Protein AF-A0A8B7RGN8-F1 (afdb_monomer_lite)

Structure (mmCIF, N/CA/C/O backbone):
data_AF-A0A8B7RGN8-F1
#
_entry.id   AF-A0A8B7RGN8-F1
#
loop_
_atom_site.group_PDB
_atom_site.id
_atom_site.type_symbol
_atom_site.label_atom_id
_atom_site.label_alt_id
_atom_site.label_comp_id
_atom_site.label_asym_id
_atom_site.label_entity_id
_atom_site.label_seq_id
_atom_site.pdbx_PDB_ins_code
_atom_site.Cartn_x
_atom_site.Cartn_y
_atom_site.Cartn_z
_atom_site.occupancy
_atom_site.B_iso_or_equiv
_atom_site.auth_seq_id
_atom_site.auth_comp_id
_atom_site.auth_asym_id
_atom_site.auth_atom_id
_atom_site.pdbx_PDB_model_num
ATOM 1 N N . MET A 1 1 ? -9.892 -51.318 -3.598 1.00 42.53 1 MET A N 1
ATOM 2 C CA . MET A 1 1 ? -8.538 -51.381 -2.998 1.00 42.53 1 MET A CA 1
ATOM 3 C C . MET A 1 1 ? -7.513 -50.744 -3.944 1.00 42.53 1 MET A C 1
ATOM 5 O O . MET A 1 1 ? -6.572 -51.404 -4.350 1.00 42.53 1 MET A O 1
ATOM 9 N N . ALA A 1 2 ? -7.707 -49.481 -4.342 1.00 48.06 2 ALA A N 1
ATOM 10 C CA . ALA A 1 2 ? -6.836 -48.794 -5.312 1.00 48.06 2 ALA A CA 1
ATOM 11 C C . ALA A 1 2 ? -6.598 -47.322 -4.920 1.00 48.06 2 ALA A C 1
ATOM 13 O O . ALA A 1 2 ? -6.540 -46.448 -5.771 1.00 48.06 2 ALA A O 1
ATOM 14 N N . TRP A 1 3 ? -6.520 -47.056 -3.613 1.00 40.03 3 TRP A N 1
ATOM 15 C CA . TRP A 1 3 ? -6.370 -45.708 -3.045 1.00 40.03 3 TRP A CA 1
ATOM 16 C C . TRP A 1 3 ? -5.072 -45.519 -2.244 1.00 40.03 3 TRP A C 1
ATOM 18 O O . TRP A 1 3 ? -4.889 -44.480 -1.638 1.00 40.03 3 TRP A O 1
ATOM 28 N N . LEU A 1 4 ? -4.154 -46.493 -2.257 1.00 46.62 4 LEU A N 1
ATOM 29 C CA . LEU A 1 4 ? -2.938 -46.469 -1.424 1.00 46.62 4 LEU A CA 1
ATOM 30 C C . LEU A 1 4 ? -1.629 -46.292 -2.211 1.00 46.62 4 LEU A C 1
ATOM 32 O O . LEU A 1 4 ? -0.559 -46.356 -1.624 1.00 46.62 4 LEU A O 1
ATOM 36 N N . SER A 1 5 ? -1.681 -46.080 -3.532 1.00 49.22 5 SER A N 1
ATOM 37 C CA . SER A 1 5 ? -0.462 -46.043 -4.362 1.00 49.22 5 SER A CA 1
ATOM 38 C C . SER A 1 5 ? -0.038 -44.644 -4.827 1.00 49.22 5 SER A C 1
ATOM 40 O O . SER A 1 5 ? 0.996 -44.529 -5.476 1.00 49.22 5 SER A O 1
ATOM 42 N N . ALA A 1 6 ? -0.804 -43.592 -4.516 1.00 43.78 6 ALA A N 1
ATOM 43 C CA . ALA A 1 6 ? -0.500 -42.223 -4.957 1.00 43.78 6 ALA A CA 1
ATOM 44 C C . ALA A 1 6 ? 0.210 -41.362 -3.892 1.00 43.78 6 ALA A C 1
ATOM 46 O O . ALA A 1 6 ? 0.794 -40.342 -4.241 1.00 43.78 6 ALA A O 1
ATOM 47 N N . GLU A 1 7 ? 0.222 -41.777 -2.620 1.00 43.97 7 GLU A N 1
ATOM 48 C CA . GLU A 1 7 ? 0.899 -41.033 -1.540 1.00 43.97 7 GLU A CA 1
ATOM 49 C C . GLU A 1 7 ? 2.415 -41.275 -1.481 1.00 43.97 7 GLU A C 1
ATOM 51 O O . GLU A 1 7 ? 3.138 -40.477 -0.898 1.00 43.97 7 GLU A O 1
ATOM 56 N N . SER A 1 8 ? 2.937 -42.317 -2.134 1.00 42.56 8 SER A N 1
ATOM 57 C CA . SER A 1 8 ? 4.368 -42.650 -2.040 1.00 42.56 8 SER A CA 1
ATOM 58 C C . SER A 1 8 ? 5.274 -41.801 -2.941 1.00 42.56 8 SER A C 1
ATOM 60 O O . SER A 1 8 ? 6.473 -41.747 -2.695 1.00 42.56 8 SER A O 1
ATOM 62 N N . ALA A 1 9 ? 4.744 -41.154 -3.985 1.00 43.84 9 ALA A N 1
ATOM 63 C CA . ALA A 1 9 ? 5.566 -40.435 -4.969 1.00 43.84 9 ALA A CA 1
ATOM 64 C C . ALA A 1 9 ? 5.752 -38.938 -4.655 1.00 43.84 9 ALA A C 1
ATOM 66 O O . ALA A 1 9 ? 6.560 -38.272 -5.300 1.00 43.84 9 ALA A O 1
ATOM 67 N N . VAL A 1 10 ? 5.016 -38.394 -3.678 1.00 46.66 10 VAL A N 1
ATOM 68 C CA . VAL A 1 10 ? 5.112 -36.972 -3.300 1.00 46.66 10 VAL A CA 1
ATOM 69 C C . VAL A 1 10 ? 6.166 -36.704 -2.225 1.00 46.66 10 VAL A C 1
ATOM 71 O O . VAL A 1 10 ? 6.651 -35.580 -2.136 1.00 46.66 10 VAL A O 1
ATOM 74 N N . GLU A 1 11 ? 6.583 -37.718 -1.460 1.00 46.75 11 GLU A N 1
ATOM 75 C CA . GLU A 1 11 ? 7.665 -37.559 -0.476 1.00 46.75 11 GLU A CA 1
ATOM 76 C C . GLU A 1 11 ? 9.065 -37.572 -1.107 1.00 46.75 11 GLU A C 1
ATOM 78 O O . GLU A 1 11 ? 9.985 -36.954 -0.576 1.00 46.75 11 GLU A O 1
ATOM 83 N N . GLU A 1 12 ? 9.248 -38.221 -2.260 1.00 43.16 12 GLU A N 1
ATOM 84 C CA . GLU A 1 12 ? 10.576 -38.385 -2.877 1.00 43.16 12 GLU A CA 1
ATOM 85 C C . GLU A 1 12 ? 11.000 -37.192 -3.758 1.00 43.16 12 GLU A C 1
ATOM 87 O O . GLU A 1 12 ? 12.168 -37.061 -4.122 1.00 43.16 12 GLU A O 1
ATOM 92 N N . LEU A 1 13 ? 10.063 -36.285 -4.062 1.00 44.25 13 LEU A N 1
ATOM 93 C CA . LEU A 1 13 ? 10.293 -35.054 -4.831 1.00 44.25 13 LEU A CA 1
ATOM 94 C C . LEU A 1 13 ? 10.542 -33.817 -3.961 1.00 44.25 13 LEU A C 1
ATOM 96 O O . LEU A 1 13 ? 10.804 -32.740 -4.499 1.00 44.25 13 LEU A O 1
ATOM 100 N N . MET A 1 14 ? 10.494 -33.943 -2.632 1.00 40.69 14 MET A N 1
ATOM 101 C CA . MET A 1 14 ? 10.942 -32.864 -1.760 1.00 40.69 14 MET A CA 1
ATOM 102 C C . MET A 1 14 ? 12.474 -32.904 -1.692 1.00 40.69 14 MET A C 1
ATOM 104 O O . MET A 1 14 ? 13.030 -33.859 -1.141 1.00 40.69 14 MET A O 1
ATOM 108 N N . PRO A 1 15 ? 13.199 -31.899 -2.225 1.00 45.47 15 PRO A N 1
ATOM 109 C CA . PRO A 1 15 ? 14.618 -31.789 -1.931 1.00 45.47 15 PRO A CA 1
ATOM 110 C C . PRO A 1 15 ? 14.752 -31.736 -0.413 1.00 45.47 15 PRO A C 1
ATOM 112 O O . PRO A 1 15 ? 14.052 -30.965 0.246 1.00 45.47 15 PRO A O 1
ATOM 115 N N . ARG A 1 16 ? 15.609 -32.598 0.146 1.00 45.66 16 ARG A N 1
ATOM 116 C CA . ARG A 1 16 ? 15.893 -32.602 1.579 1.00 45.66 16 ARG A CA 1
ATOM 117 C C . ARG A 1 16 ? 16.325 -31.199 1.965 1.00 45.66 16 ARG A C 1
ATOM 119 O O . ARG A 1 16 ? 17.425 -30.774 1.619 1.00 45.66 16 ARG A O 1
ATOM 126 N N . LEU A 1 17 ? 15.425 -30.488 2.639 1.00 45.91 17 LEU A N 1
ATOM 127 C CA . LEU A 1 17 ? 15.730 -29.232 3.289 1.00 45.91 17 LEU A CA 1
ATOM 128 C C . LEU A 1 17 ? 16.856 -29.562 4.261 1.00 45.91 17 LEU A C 1
ATOM 130 O O . LEU A 1 17 ? 16.657 -30.267 5.252 1.00 45.91 17 LEU A O 1
ATOM 134 N N . LEU A 1 18 ? 18.066 -29.128 3.908 1.00 41.06 18 LEU A N 1
ATOM 135 C CA . LEU A 1 18 ? 19.155 -29.048 4.864 1.00 41.06 18 LEU A CA 1
ATOM 136 C C . LEU A 1 18 ? 18.626 -28.282 6.082 1.00 41.06 18 LEU A C 1
ATOM 138 O O . LEU A 1 18 ? 17.758 -27.419 5.906 1.00 41.06 18 LEU A O 1
ATOM 142 N N . PRO A 1 19 ? 19.118 -28.572 7.297 1.00 37.53 19 PRO A N 1
ATOM 143 C CA . PRO A 1 19 ? 18.871 -27.700 8.429 1.00 37.53 19 PRO A CA 1
ATOM 144 C C . PRO A 1 19 ? 19.358 -26.314 8.014 1.00 37.53 19 PRO A C 1
ATOM 146 O O . PRO A 1 19 ? 20.555 -26.058 7.927 1.00 37.53 19 PRO A O 1
ATOM 149 N N . VAL A 1 20 ? 18.423 -25.442 7.652 1.00 42.56 20 VAL A N 1
ATOM 150 C CA . VAL A 1 20 ? 18.680 -24.019 7.677 1.00 42.56 20 VAL A CA 1
ATOM 151 C C . VAL A 1 20 ? 18.719 -23.768 9.167 1.00 42.56 20 VAL A C 1
ATOM 153 O O . VAL A 1 20 ? 17.671 -23.799 9.818 1.00 42.56 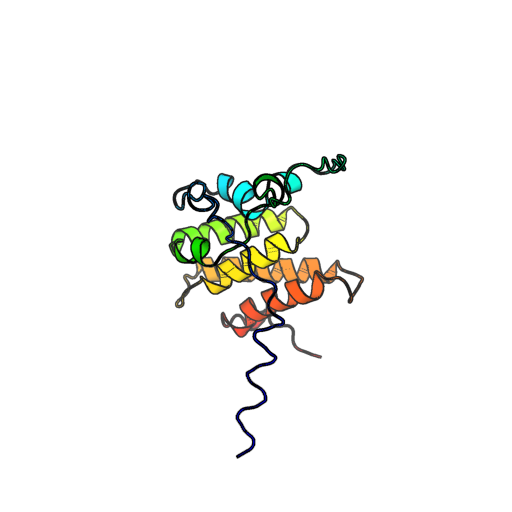20 VAL A O 1
ATOM 156 N N . ASP A 1 21 ? 19.928 -23.654 9.723 1.00 35.91 21 ASP A N 1
ATOM 157 C CA . ASP A 1 21 ? 20.092 -23.054 11.040 1.00 35.91 21 ASP A CA 1
ATOM 158 C C . ASP A 1 21 ? 19.168 -21.835 11.052 1.00 35.91 21 ASP A C 1
ATOM 160 O O . ASP A 1 21 ? 19.179 -21.089 10.063 1.00 35.91 21 ASP A O 1
ATOM 164 N N . PRO A 1 22 ? 18.298 -21.656 12.062 1.00 41.41 22 PRO A N 1
ATOM 165 C CA . PRO A 1 22 ? 17.539 -20.431 12.175 1.00 41.41 22 PRO A CA 1
ATOM 166 C C . PRO A 1 22 ? 18.584 -19.337 12.357 1.00 41.41 22 PRO A C 1
ATOM 168 O O . PRO A 1 22 ? 19.012 -19.063 13.472 1.00 41.41 22 PRO A O 1
ATOM 171 N N . CYS A 1 23 ? 19.071 -18.774 11.249 1.00 42.25 23 CYS A N 1
ATOM 172 C CA . CYS A 1 23 ? 19.901 -17.596 11.278 1.00 42.25 23 CYS A CA 1
ATOM 173 C C . CYS A 1 23 ? 19.135 -16.597 12.133 1.00 42.25 23 CYS A C 1
ATOM 175 O O . CYS A 1 23 ? 17.907 -16.519 12.017 1.00 42.25 23 CYS A O 1
ATOM 177 N N . ASP A 1 24 ? 19.866 -15.878 12.977 1.00 41.56 24 ASP A N 1
ATOM 178 C CA . ASP A 1 24 ? 19.442 -14.847 13.926 1.00 41.56 24 ASP A CA 1
ATOM 179 C C . ASP A 1 24 ? 18.696 -13.659 13.274 1.00 41.56 24 ASP A C 1
ATOM 181 O O . ASP A 1 24 ? 18.943 -12.485 13.540 1.00 41.56 24 ASP A O 1
ATOM 185 N N . LEU A 1 25 ? 17.729 -13.925 12.400 1.00 46.91 25 LEU A N 1
ATOM 186 C CA . LEU A 1 25 ? 16.880 -12.953 11.724 1.00 46.91 25 LEU A CA 1
ATOM 187 C C . LEU A 1 25 ? 16.000 -12.210 12.741 1.00 46.91 25 LEU A C 1
ATOM 189 O O . LEU A 1 25 ? 15.526 -11.111 12.468 1.00 46.91 25 LEU A O 1
ATOM 193 N N . THR A 1 26 ? 15.795 -12.788 13.928 1.00 45.03 26 THR A N 1
ATOM 194 C CA . THR A 1 26 ? 15.030 -12.186 15.021 1.00 45.03 26 THR A CA 1
ATOM 195 C C . THR A 1 26 ? 15.824 -11.215 15.889 1.00 45.03 26 THR A C 1
ATOM 197 O O . THR A 1 26 ? 15.179 -10.429 16.580 1.00 45.03 26 THR A O 1
ATOM 200 N N . GLU A 1 27 ? 17.164 -11.229 15.866 1.00 45.78 27 GLU A N 1
ATOM 201 C CA . GLU A 1 27 ? 17.978 -10.306 16.681 1.00 45.78 27 GLU A CA 1
ATOM 202 C C . GLU A 1 27 ? 18.064 -8.893 16.084 1.00 45.78 27 GLU A C 1
ATOM 204 O O . GLU A 1 27 ? 18.254 -7.924 16.813 1.00 45.78 27 GLU A O 1
ATOM 209 N N . SER A 1 28 ? 17.861 -8.741 14.771 1.00 53.88 28 SER A N 1
ATOM 210 C CA . SER A 1 28 ? 17.863 -7.425 14.104 1.00 53.88 28 SER A CA 1
ATOM 211 C C . SER A 1 28 ? 16.498 -6.724 14.086 1.00 53.88 28 SER A C 1
ATOM 213 O O . SER A 1 28 ? 16.405 -5.550 13.721 1.00 53.88 28 SER A O 1
ATOM 215 N N . PHE A 1 29 ? 15.428 -7.428 14.468 1.00 55.12 29 PHE A N 1
ATOM 216 C CA . PHE A 1 29 ? 14.072 -6.893 14.459 1.00 55.12 29 PHE A CA 1
ATOM 217 C C . PHE A 1 29 ? 13.737 -6.225 15.793 1.00 55.12 29 PHE A C 1
ATOM 219 O O . PHE A 1 29 ? 13.391 -6.890 16.772 1.00 55.12 29 PHE A O 1
ATOM 226 N N . ASP A 1 30 ? 13.778 -4.896 15.803 1.00 62.25 30 ASP A N 1
ATOM 227 C CA . ASP A 1 30 ? 13.268 -4.086 16.904 1.00 62.25 30 ASP A CA 1
ATOM 228 C C . ASP A 1 30 ? 11.926 -3.436 16.496 1.00 62.25 30 ASP A C 1
ATOM 230 O O . ASP A 1 30 ? 11.912 -2.506 15.686 1.00 62.25 30 ASP A O 1
ATOM 234 N N . PRO A 1 31 ? 10.776 -3.891 17.036 1.00 59.22 31 PRO A N 1
ATOM 235 C CA . PRO A 1 31 ? 9.467 -3.310 16.730 1.00 59.22 31 PRO A CA 1
ATOM 236 C C . PRO A 1 31 ? 9.298 -1.881 17.276 1.00 59.22 31 PRO A C 1
ATOM 238 O O . PRO A 1 31 ? 8.374 -1.180 16.858 1.00 59.22 31 PRO A O 1
ATOM 241 N N . SER A 1 32 ? 10.176 -1.449 18.191 1.00 60.00 32 SER A N 1
ATOM 242 C CA . SER A 1 32 ? 10.280 -0.073 18.684 1.00 60.00 32 SER A CA 1
ATOM 243 C C . SER A 1 32 ? 11.244 0.779 17.846 1.00 60.00 32 SER A C 1
ATOM 245 O O . SER A 1 32 ? 11.409 1.969 18.139 1.00 60.00 32 SER A O 1
ATOM 247 N N . ALA A 1 33 ? 11.890 0.210 16.819 1.00 61.50 33 ALA A N 1
ATOM 248 C CA . ALA A 1 33 ? 12.837 0.941 15.993 1.00 61.50 33 ALA A CA 1
ATOM 249 C C . ALA A 1 33 ? 12.163 2.141 15.307 1.00 61.50 33 ALA A C 1
ATOM 251 O O . ALA A 1 33 ? 11.027 2.042 14.823 1.00 61.50 33 ALA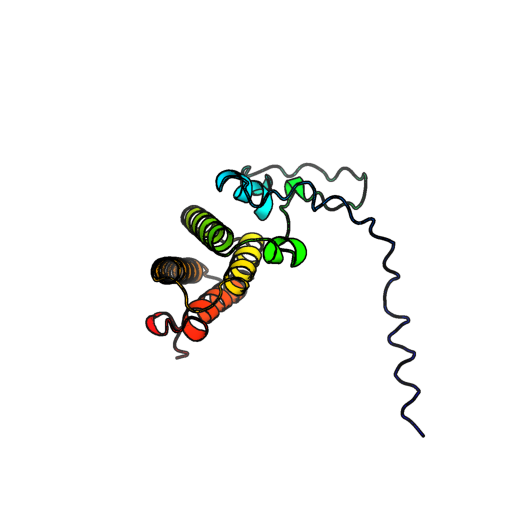 A O 1
ATOM 252 N N . PRO A 1 34 ? 12.867 3.282 15.205 1.00 58.47 34 PRO A N 1
ATOM 253 C CA . PRO A 1 34 ? 12.309 4.475 14.593 1.00 58.47 34 PRO A CA 1
ATOM 254 C C . PRO A 1 34 ? 11.979 4.236 13.105 1.00 58.47 34 PRO A C 1
ATOM 256 O O . PRO A 1 34 ? 12.703 3.496 12.435 1.00 58.47 34 PRO A O 1
ATOM 259 N N . PRO A 1 35 ? 10.967 4.928 12.535 1.00 57.06 35 PRO A N 1
ATOM 260 C CA . PRO A 1 35 ? 10.513 4.785 11.139 1.00 57.06 35 PRO A CA 1
ATOM 261 C C . PRO A 1 35 ? 11.639 4.784 10.092 1.00 57.06 35 PRO A C 1
ATOM 263 O O . PRO A 1 35 ? 11.579 4.085 9.087 1.00 57.06 35 PRO A O 1
ATOM 266 N N . ARG A 1 36 ? 12.718 5.532 10.356 1.00 56.53 36 ARG A N 1
ATOM 267 C CA . ARG A 1 36 ? 13.895 5.639 9.480 1.00 56.53 36 ARG A CA 1
ATOM 268 C C . ARG A 1 36 ? 14.687 4.332 9.350 1.00 56.53 36 ARG A C 1
ATOM 270 O O . ARG A 1 36 ? 15.311 4.117 8.313 1.00 56.53 36 ARG A O 1
ATOM 277 N N . SER A 1 37 ? 14.655 3.467 10.362 1.00 69.38 37 SER A N 1
ATOM 278 C CA . SER A 1 37 ? 15.333 2.165 10.349 1.00 69.38 37 SER A CA 1
ATOM 279 C C . SER A 1 37 ? 14.587 1.133 9.502 1.00 69.38 37 SER A C 1
ATOM 281 O O . SER A 1 37 ? 15.215 0.262 8.902 1.00 69.38 37 SER A O 1
ATOM 283 N N . TRP A 1 38 ? 13.265 1.282 9.361 1.00 73.38 38 TRP A N 1
ATOM 284 C CA . TRP A 1 38 ? 12.429 0.364 8.585 1.00 73.38 38 TRP A CA 1
ATOM 285 C C . TRP A 1 38 ? 12.739 0.396 7.093 1.00 73.38 38 TRP A C 1
ATOM 287 O O . TRP A 1 38 ? 12.597 -0.620 6.428 1.00 73.38 38 TRP A O 1
ATOM 297 N N . LYS A 1 39 ? 13.248 1.515 6.559 1.00 72.94 39 LYS A N 1
ATOM 298 C CA . LYS A 1 39 ? 13.697 1.575 5.161 1.00 72.94 39 LYS A CA 1
ATOM 299 C C . LYS A 1 39 ? 14.763 0.525 4.870 1.00 72.94 39 LYS A C 1
ATOM 301 O O . LYS A 1 39 ? 14.612 -0.277 3.958 1.00 72.94 39 LYS A O 1
ATOM 306 N N . LYS A 1 40 ? 15.842 0.553 5.654 1.00 73.75 40 LYS A N 1
ATOM 307 C CA . LYS A 1 40 ? 16.975 -0.361 5.487 1.00 73.75 40 LYS A CA 1
ATOM 308 C C . LYS A 1 40 ? 16.555 -1.795 5.771 1.00 73.75 40 LYS A C 1
ATOM 310 O O . LYS A 1 40 ? 16.992 -2.702 5.079 1.00 73.75 40 LYS A O 1
ATOM 315 N N . PHE A 1 41 ? 15.669 -1.975 6.748 1.00 77.94 41 PHE A N 1
ATOM 316 C CA . PHE A 1 41 ? 15.134 -3.282 7.088 1.00 77.94 41 PHE A CA 1
ATOM 317 C C . PHE A 1 41 ? 14.298 -3.884 5.946 1.00 77.94 41 PHE A C 1
ATOM 319 O O . PHE A 1 41 ? 14.573 -4.995 5.512 1.00 77.94 41 PHE A O 1
ATOM 326 N N . CYS A 1 42 ? 13.316 -3.152 5.414 1.00 76.00 42 CYS A N 1
ATOM 327 C CA . CYS A 1 42 ? 12.375 -3.677 4.422 1.00 76.00 42 CYS A CA 1
ATOM 328 C C . CYS A 1 42 ? 12.957 -3.756 3.002 1.00 76.00 42 CYS A C 1
ATOM 330 O O . CYS A 1 42 ? 12.606 -4.652 2.242 1.00 76.00 42 CYS A O 1
ATOM 332 N N . LEU A 1 43 ? 13.806 -2.794 2.630 1.00 71.69 43 LEU A N 1
ATOM 333 C CA . LEU A 1 43 ? 14.244 -2.558 1.247 1.00 71.69 43 LEU A CA 1
ATOM 334 C C . LEU A 1 43 ? 15.765 -2.708 1.054 1.00 71.69 43 LEU A C 1
ATOM 336 O O . LEU A 1 43 ? 16.260 -2.555 -0.062 1.00 71.69 43 LEU A O 1
ATOM 340 N N . GLY A 1 44 ? 16.513 -2.980 2.129 1.00 69.31 44 GLY A N 1
ATOM 341 C CA . GLY A 1 44 ? 17.969 -3.114 2.089 1.00 69.31 44 GLY A CA 1
ATOM 342 C C . GLY A 1 44 ? 18.694 -1.795 1.812 1.00 69.31 44 GLY A C 1
ATOM 343 O O . GLY A 1 44 ? 18.094 -0.740 1.581 1.00 69.31 44 GLY A O 1
ATOM 344 N N . GLU A 1 45 ? 20.026 -1.832 1.833 1.00 60.12 45 GLU A N 1
ATOM 345 C CA . GLU A 1 45 ? 20.847 -0.663 1.485 1.00 60.12 45 GLU A CA 1
ATOM 346 C C . GLU A 1 45 ? 21.019 -0.454 -0.029 1.00 60.12 45 GLU A C 1
ATOM 348 O O . GLU A 1 45 ? 21.315 0.667 -0.452 1.00 60.12 45 GLU A O 1
ATOM 353 N N . ARG A 1 46 ? 20.758 -1.468 -0.871 1.00 51.34 46 ARG A N 1
ATOM 354 C CA . ARG A 1 46 ? 20.926 -1.354 -2.334 1.00 51.34 46 ARG A CA 1
ATOM 355 C C . ARG A 1 46 ? 19.965 -0.371 -3.004 1.00 51.34 46 ARG A C 1
ATOM 357 O O . ARG A 1 46 ? 20.327 0.211 -4.016 1.00 51.34 46 ARG A O 1
ATOM 364 N N . LEU A 1 47 ? 18.790 -0.108 -2.432 1.00 50.78 47 LEU A N 1
ATOM 365 C CA . LEU A 1 47 ? 17.859 0.903 -2.959 1.00 50.78 47 LEU A CA 1
ATOM 366 C C . LEU A 1 47 ? 18.197 2.341 -2.510 1.00 50.78 47 LEU A C 1
ATOM 368 O O . LEU A 1 47 ? 17.593 3.301 -2.988 1.00 50.78 47 LEU A O 1
ATOM 372 N N . CYS A 1 48 ? 19.161 2.519 -1.597 1.00 43.25 48 CYS A N 1
ATOM 373 C CA . CYS A 1 48 ? 19.721 3.834 -1.259 1.00 43.25 48 CYS A CA 1
ATOM 374 C C . CYS A 1 48 ? 20.908 4.227 -2.151 1.00 43.25 48 CYS A C 1
ATOM 376 O O . CYS A 1 48 ? 21.245 5.410 -2.191 1.00 43.25 48 CYS A O 1
ATOM 378 N N . VAL A 1 49 ? 21.529 3.272 -2.850 1.00 36.44 49 VAL A N 1
ATOM 379 C CA . VAL A 1 49 ? 22.700 3.497 -3.703 1.00 36.44 49 VAL A CA 1
ATOM 380 C C . VAL A 1 49 ? 22.386 2.970 -5.099 1.00 36.44 49 VAL A C 1
ATOM 382 O O . VAL A 1 49 ? 22.563 1.789 -5.388 1.00 36.44 49 VAL A O 1
ATOM 385 N N . GLU A 1 50 ? 21.904 3.845 -5.980 1.00 40.53 50 GLU A N 1
ATOM 386 C CA . GLU A 1 50 ? 21.920 3.547 -7.412 1.00 40.53 50 GLU A CA 1
ATOM 387 C C . GLU A 1 50 ? 23.370 3.277 -7.840 1.00 40.53 50 GLU A C 1
ATOM 389 O O . GLU A 1 50 ? 24.232 4.146 -7.733 1.00 40.53 50 GLU A O 1
ATOM 394 N N . GLY A 1 51 ? 23.632 2.064 -8.330 1.00 42.72 51 GLY A N 1
ATOM 395 C CA . GLY A 1 51 ? 24.829 1.752 -9.107 1.00 42.72 51 GLY A CA 1
ATOM 396 C C . GLY A 1 51 ? 26.022 1.204 -8.322 1.00 42.72 51 GLY A C 1
ATOM 397 O O . GLY A 1 51 ? 26.952 1.931 -7.994 1.00 42.72 51 GLY A O 1
ATOM 398 N N . ALA A 1 52 ? 26.077 -0.120 -8.169 1.00 31.14 52 ALA A N 1
ATOM 399 C CA . ALA A 1 52 ? 27.341 -0.855 -8.219 1.00 31.14 52 ALA A CA 1
ATOM 400 C C . ALA A 1 52 ? 27.079 -2.323 -8.581 1.00 31.14 52 ALA A C 1
ATOM 402 O O . ALA A 1 52 ? 26.807 -3.164 -7.726 1.00 31.14 52 ALA A O 1
ATOM 403 N N . VAL A 1 53 ? 27.194 -2.642 -9.872 1.00 45.75 53 VAL A N 1
ATOM 404 C CA . VAL A 1 53 ? 27.513 -4.005 -10.309 1.00 45.75 53 VAL A CA 1
ATOM 405 C C . VAL A 1 53 ? 28.952 -4.272 -9.855 1.00 45.75 53 VAL A C 1
ATOM 407 O O . VAL A 1 53 ? 29.906 -3.869 -10.512 1.00 45.75 53 VAL A O 1
ATOM 410 N N . GLY A 1 54 ? 29.107 -4.874 -8.676 1.00 34.62 54 GLY A N 1
ATOM 411 C CA . GLY A 1 54 ? 30.366 -5.440 -8.188 1.00 34.62 54 GLY A CA 1
ATOM 412 C C . GLY A 1 54 ? 30.361 -6.960 -8.379 1.00 34.62 54 GLY A C 1
ATOM 413 O O . GLY A 1 54 ? 29.297 -7.570 -8.246 1.00 34.62 54 GLY A O 1
ATOM 414 N N . PRO A 1 55 ? 31.502 -7.587 -8.719 1.00 36.22 55 PRO A N 1
ATOM 415 C CA . PRO A 1 55 ? 31.536 -8.985 -9.119 1.00 36.22 55 PRO A CA 1
ATOM 416 C C . PRO A 1 55 ? 31.147 -9.875 -7.941 1.00 36.22 55 PRO A C 1
ATOM 418 O O . PRO A 1 55 ? 31.609 -9.671 -6.818 1.00 36.22 55 PRO A O 1
ATOM 421 N N . ALA A 1 56 ? 30.313 -10.874 -8.225 1.00 42.19 56 ALA A N 1
ATOM 422 C CA . ALA A 1 56 ? 29.990 -11.953 -7.307 1.00 42.19 56 ALA A CA 1
ATOM 423 C C . ALA A 1 56 ? 31.292 -12.587 -6.788 1.00 42.19 56 ALA A C 1
ATOM 425 O O . ALA A 1 56 ? 31.984 -13.300 -7.516 1.00 42.19 56 ALA A O 1
ATOM 426 N N . LYS A 1 57 ? 31.654 -12.292 -5.535 1.00 37.94 57 LYS A N 1
ATOM 427 C CA . LYS A 1 57 ? 32.662 -13.063 -4.812 1.00 37.94 57 LYS A CA 1
ATOM 428 C C . LYS A 1 57 ? 31.951 -14.233 -4.143 1.00 37.94 57 LYS A C 1
ATOM 430 O O . LYS A 1 57 ? 31.118 -14.052 -3.263 1.00 37.94 57 LYS A O 1
ATOM 435 N N . ASN A 1 58 ? 32.277 -15.416 -4.651 1.00 46.22 58 ASN A N 1
ATOM 436 C CA . ASN A 1 58 ? 31.819 -16.728 -4.219 1.00 46.22 58 ASN A CA 1
ATOM 437 C C . ASN A 1 58 ? 32.315 -17.069 -2.808 1.00 46.22 58 ASN A C 1
ATOM 439 O O . ASN A 1 58 ? 33.316 -17.765 -2.706 1.00 46.22 58 ASN A O 1
ATOM 443 N N . GLU A 1 59 ? 31.630 -16.655 -1.742 1.00 44.09 59 GLU A N 1
ATOM 444 C CA . GLU A 1 59 ? 31.842 -17.216 -0.397 1.00 44.09 59 GLU A CA 1
ATOM 445 C C . GLU A 1 59 ? 30.492 -17.271 0.352 1.00 44.09 59 GLU A C 1
ATOM 447 O O . GLU A 1 59 ? 30.004 -16.264 0.851 1.00 44.09 59 GLU A O 1
ATOM 452 N N . SER A 1 60 ? 29.906 -18.477 0.426 1.00 42.38 60 SER A N 1
ATOM 453 C CA . SER A 1 60 ? 28.620 -18.857 1.060 1.00 42.38 60 SER A CA 1
ATOM 454 C C . SER A 1 60 ? 27.336 -18.546 0.257 1.00 42.38 60 SER A C 1
ATOM 456 O O . SER A 1 60 ? 27.087 -17.393 -0.077 1.00 42.38 60 SER A O 1
ATOM 458 N N . PRO A 1 61 ? 26.440 -19.528 0.004 1.00 46.12 61 PRO A N 1
ATOM 459 C CA . PRO A 1 61 ? 25.117 -19.300 -0.595 1.00 46.12 61 PRO A CA 1
ATOM 460 C C . PRO A 1 61 ? 24.124 -18.702 0.424 1.00 46.12 61 PRO A C 1
ATOM 462 O O . PRO A 1 61 ? 22.931 -19.000 0.400 1.00 46.12 61 PRO A O 1
ATOM 465 N N . GLY A 1 62 ? 24.622 -17.901 1.367 1.00 48.59 62 GLY A N 1
ATOM 466 C CA . GLY A 1 62 ? 23.793 -17.151 2.295 1.00 48.59 62 GLY A CA 1
ATOM 467 C C . GLY A 1 62 ? 23.231 -15.944 1.561 1.00 48.59 62 GLY A C 1
ATOM 468 O O . GLY A 1 62 ? 23.985 -15.134 1.027 1.00 48.59 62 GLY A O 1
ATOM 469 N N . ILE A 1 63 ? 21.909 -15.828 1.501 1.00 55.81 63 ILE A N 1
ATOM 470 C CA . ILE A 1 63 ? 21.261 -14.603 1.032 1.00 55.81 63 ILE A CA 1
ATOM 471 C C . ILE A 1 63 ? 21.682 -13.485 1.994 1.00 55.81 63 ILE A C 1
ATOM 473 O O . ILE A 1 63 ? 21.368 -13.547 3.181 1.00 55.81 63 ILE A O 1
ATOM 477 N N . ASP A 1 64 ? 22.412 -12.481 1.504 1.00 60.94 64 ASP A N 1
ATOM 478 C CA . ASP A 1 64 ? 22.799 -11.329 2.321 1.00 60.94 64 ASP A CA 1
ATOM 479 C C . ASP A 1 64 ? 21.602 -10.374 2.462 1.00 60.94 64 ASP A C 1
ATOM 481 O O . ASP A 1 64 ? 21.385 -9.455 1.661 1.00 60.94 64 ASP A O 1
ATOM 485 N N . TYR A 1 65 ? 20.782 -10.638 3.481 1.00 60.16 65 TYR A N 1
ATOM 486 C CA . TYR A 1 65 ? 19.574 -9.875 3.802 1.00 60.16 65 TYR A CA 1
ATOM 487 C C . TYR A 1 65 ? 19.856 -8.398 4.127 1.00 60.16 65 TYR A C 1
ATOM 489 O O . TYR A 1 65 ? 18.955 -7.570 4.012 1.00 60.16 65 TYR A O 1
ATOM 497 N N . ILE A 1 66 ? 21.100 -8.035 4.465 1.00 58.97 66 ILE A N 1
ATOM 498 C CA . ILE A 1 66 ? 21.500 -6.646 4.741 1.00 58.97 66 ILE A CA 1
ATOM 499 C C . ILE A 1 66 ? 21.528 -5.828 3.439 1.00 58.97 66 ILE A C 1
ATOM 501 O O . ILE A 1 66 ? 21.162 -4.649 3.416 1.00 58.97 66 ILE A O 1
ATOM 505 N N . GLN A 1 67 ? 21.908 -6.457 2.324 1.00 59.53 67 GLN A N 1
ATOM 506 C CA . GLN A 1 67 ? 21.998 -5.785 1.028 1.00 59.53 67 GLN A CA 1
ATOM 507 C C . GLN A 1 67 ? 20.656 -5.717 0.295 1.00 59.53 67 GLN A C 1
ATOM 509 O O . GLN A 1 67 ? 20.360 -4.700 -0.333 1.00 59.53 67 GLN A O 1
ATOM 514 N N . ILE A 1 68 ? 19.868 -6.794 0.351 1.00 64.56 68 ILE A N 1
ATOM 515 C CA . ILE A 1 68 ? 18.626 -6.954 -0.426 1.00 64.56 68 ILE A CA 1
ATOM 516 C C . ILE A 1 68 ? 17.394 -6.459 0.353 1.00 64.56 68 ILE A C 1
ATOM 518 O O . ILE A 1 68 ? 16.410 -6.046 -0.256 1.00 64.56 68 ILE A O 1
ATOM 522 N N . GLY A 1 69 ? 17.464 -6.444 1.687 1.00 70.88 69 GLY A N 1
ATOM 523 C CA . GLY A 1 69 ? 16.323 -6.198 2.564 1.00 70.88 69 GLY A CA 1
ATOM 524 C C . GLY A 1 69 ? 15.655 -7.497 3.006 1.00 70.88 69 GLY A C 1
ATOM 525 O O . GLY A 1 69 ? 15.734 -8.533 2.339 1.00 70.88 69 GLY A O 1
ATOM 526 N N . PHE A 1 70 ? 14.993 -7.447 4.158 1.00 76.56 70 PHE A N 1
ATOM 527 C CA . PHE A 1 70 ? 14.266 -8.584 4.702 1.00 76.56 70 PHE A CA 1
ATOM 528 C C . PHE A 1 70 ? 12.901 -8.715 4.020 1.00 76.56 70 PHE A C 1
ATOM 530 O O . PHE A 1 70 ? 12.173 -7.723 3.909 1.00 76.56 70 PHE A O 1
ATOM 537 N N . PRO A 1 71 ? 12.501 -9.925 3.588 1.00 80.25 71 PRO A N 1
ATOM 538 C CA . PRO A 1 71 ? 11.132 -10.152 3.150 1.00 80.25 71 PRO A CA 1
ATOM 539 C C . PRO A 1 71 ? 10.162 -9.989 4.335 1.00 80.25 71 PRO A C 1
ATOM 541 O O . PRO A 1 71 ? 10.546 -10.240 5.482 1.00 80.25 71 PRO A O 1
ATOM 544 N N . PRO A 1 72 ? 8.891 -9.624 4.085 1.00 83.94 72 PRO A N 1
ATOM 545 C CA . PRO A 1 72 ? 7.876 -9.542 5.130 1.00 83.94 72 PRO A CA 1
ATOM 546 C C . PRO A 1 72 ? 7.461 -10.951 5.578 1.00 83.94 72 PRO A C 1
ATOM 548 O O . PRO A 1 72 ? 6.441 -11.494 5.153 1.00 83.94 72 PRO A O 1
ATOM 551 N N . LEU A 1 73 ? 8.290 -11.580 6.409 1.00 84.06 73 LEU A N 1
ATOM 552 C CA . LEU A 1 73 ? 8.008 -12.893 6.982 1.00 84.06 73 LEU A CA 1
ATOM 553 C C . LEU A 1 73 ? 6.867 -12.792 7.994 1.00 84.06 73 LEU A C 1
ATOM 555 O O . LEU A 1 73 ? 6.783 -11.823 8.750 1.00 84.06 73 LEU A O 1
ATOM 559 N N . LEU A 1 74 ? 6.044 -13.841 8.082 1.00 78.56 74 LEU A N 1
ATOM 560 C CA . LEU A 1 74 ? 4.946 -13.904 9.051 1.00 78.56 74 LEU A CA 1
ATOM 561 C C . LEU A 1 74 ? 5.446 -13.740 10.496 1.00 78.56 74 LEU A C 1
ATOM 563 O O . LEU A 1 74 ? 4.804 -13.069 11.295 1.00 78.56 74 LEU A O 1
ATOM 567 N N . SER A 1 75 ? 6.627 -14.283 10.809 1.00 81.12 75 SER A N 1
ATOM 568 C CA . SER A 1 75 ? 7.281 -14.146 12.118 1.00 81.12 75 SER A CA 1
ATOM 569 C C . SER A 1 75 ? 7.607 -12.697 12.494 1.00 81.12 75 SER A C 1
ATOM 571 O O . SER A 1 75 ? 7.664 -12.375 13.679 1.00 81.12 75 SER A O 1
ATOM 573 N N . ILE A 1 76 ? 7.812 -11.829 11.501 1.00 83.31 76 ILE A N 1
ATOM 574 C CA . ILE A 1 76 ? 8.100 -10.406 11.672 1.00 83.31 76 ILE A CA 1
ATOM 575 C C . ILE A 1 76 ? 6.784 -9.644 11.799 1.00 83.31 76 ILE A C 1
ATOM 577 O O . ILE A 1 76 ? 6.529 -9.009 12.822 1.00 83.31 76 ILE A O 1
ATOM 581 N N . VAL A 1 77 ? 5.919 -9.747 10.785 1.00 84.94 77 VAL A N 1
ATOM 582 C CA . VAL A 1 77 ? 4.687 -8.947 10.724 1.00 84.94 77 VAL A CA 1
ATOM 583 C C . VAL A 1 77 ? 3.700 -9.312 11.833 1.00 84.94 77 VAL A C 1
ATOM 585 O O . VAL A 1 77 ? 3.038 -8.431 12.368 1.00 84.94 77 VAL A O 1
ATOM 588 N N . SER A 1 78 ? 3.679 -10.573 12.282 1.00 83.81 78 SER A N 1
ATOM 589 C CA . SER A 1 78 ? 2.854 -11.010 13.418 1.00 83.81 78 SER A CA 1
ATOM 590 C C . SER A 1 78 ? 3.301 -10.427 14.762 1.00 83.81 78 SER A C 1
ATOM 592 O O . SER A 1 78 ? 2.537 -10.481 15.724 1.00 83.81 78 SER A O 1
ATOM 594 N N . ARG A 1 79 ? 4.531 -9.912 14.870 1.00 81.88 79 ARG A N 1
ATOM 595 C CA . ARG A 1 79 ? 5.046 -9.268 16.090 1.00 81.88 79 ARG A CA 1
ATOM 596 C C . ARG A 1 79 ? 4.814 -7.755 16.096 1.00 81.88 79 ARG A C 1
ATOM 598 O O . ARG A 1 79 ? 5.102 -7.108 17.101 1.00 81.88 79 ARG A O 1
ATOM 605 N N . MET A 1 80 ? 4.334 -7.180 14.992 1.00 82.25 80 MET A N 1
ATOM 606 C CA . MET A 1 80 ? 4.064 -5.748 14.874 1.00 82.25 80 MET A CA 1
ATOM 607 C C . MET A 1 80 ? 2.695 -5.427 15.477 1.00 82.25 80 MET A C 1
ATOM 609 O O . MET A 1 80 ? 1.714 -6.115 15.213 1.00 82.25 80 MET A O 1
ATOM 613 N N . ASN A 1 81 ? 2.617 -4.366 16.283 1.00 85.38 81 ASN A N 1
ATOM 614 C CA . ASN A 1 81 ? 1.329 -3.860 16.754 1.00 85.38 81 ASN A CA 1
ATOM 615 C C . ASN A 1 81 ? 0.659 -2.995 15.662 1.00 85.38 81 ASN A C 1
ATOM 617 O O . ASN A 1 81 ? 1.321 -2.543 14.725 1.00 85.38 81 ASN A O 1
ATOM 621 N N . GLN A 1 82 ? -0.642 -2.719 15.797 1.00 85.50 82 GLN A N 1
ATOM 622 C CA . GLN A 1 82 ? -1.400 -1.939 14.804 1.00 85.50 82 GLN A CA 1
ATOM 623 C C . GLN A 1 82 ? -0.844 -0.518 14.576 1.00 85.50 82 GLN A C 1
ATOM 625 O O . GLN A 1 82 ? -0.885 -0.009 13.453 1.00 85.50 82 GLN A O 1
ATOM 630 N N . ALA A 1 83 ? -0.272 0.116 15.606 1.00 86.12 83 ALA A N 1
ATOM 631 C CA . ALA A 1 83 ? 0.363 1.426 15.467 1.00 86.12 83 ALA A CA 1
ATOM 632 C C . ALA A 1 83 ? 1.641 1.337 14.617 1.00 86.12 83 ALA A C 1
ATOM 634 O O . ALA A 1 83 ? 1.806 2.118 13.687 1.00 86.12 83 ALA A O 1
ATOM 635 N N . THR A 1 84 ? 2.497 0.340 14.860 1.00 87.25 84 THR A N 1
ATOM 636 C CA . THR A 1 84 ? 3.703 0.073 14.072 1.00 87.25 84 THR A CA 1
ATOM 637 C C . THR A 1 84 ? 3.340 -0.273 12.630 1.00 87.25 84 THR A C 1
ATOM 639 O O . THR A 1 84 ? 3.944 0.281 11.719 1.00 87.25 84 THR A O 1
ATOM 642 N N . VAL A 1 85 ? 2.329 -1.122 12.396 1.00 88.56 85 VAL A N 1
ATOM 643 C CA . VAL A 1 85 ? 1.846 -1.441 11.037 1.00 88.56 85 VAL A CA 1
ATOM 644 C C . VAL A 1 85 ? 1.421 -0.167 10.309 1.00 88.56 85 VAL A C 1
ATOM 646 O O . VAL A 1 85 ? 1.868 0.074 9.189 1.00 88.56 85 VAL A O 1
ATOM 649 N N . THR A 1 86 ? 0.627 0.685 10.961 1.00 87.69 86 THR A N 1
ATOM 650 C CA . THR A 1 86 ? 0.158 1.949 10.375 1.00 87.69 86 THR A CA 1
ATOM 651 C C . THR A 1 86 ? 1.316 2.913 10.101 1.00 87.69 86 THR A C 1
ATOM 653 O O . THR A 1 86 ? 1.411 3.451 9.000 1.00 87.69 86 THR A O 1
ATOM 656 N N . SER A 1 87 ? 2.243 3.088 11.049 1.00 87.69 87 SER A N 1
ATOM 657 C CA . SER A 1 87 ? 3.416 3.957 10.882 1.00 87.69 87 SER A CA 1
ATOM 658 C C . SER A 1 87 ? 4.362 3.471 9.783 1.00 87.69 87 SER A C 1
ATOM 660 O O . SER A 1 87 ? 4.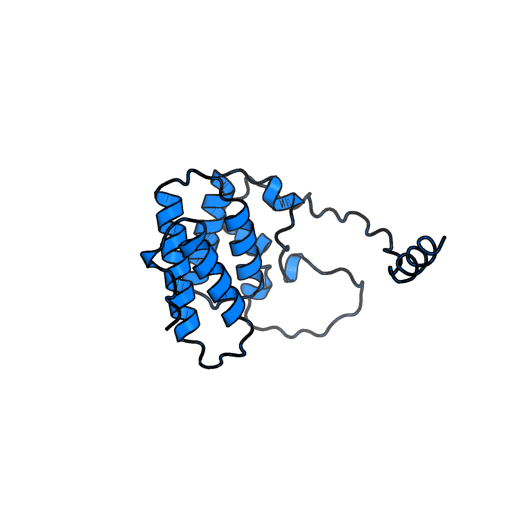880 4.279 9.014 1.00 87.69 87 SER A O 1
ATOM 662 N N . VAL A 1 88 ? 4.595 2.159 9.678 1.00 88.06 88 VAL A N 1
ATOM 663 C CA . VAL A 1 88 ? 5.438 1.584 8.619 1.00 88.06 88 VAL A CA 1
ATOM 664 C C . VAL A 1 88 ? 4.740 1.696 7.266 1.00 88.06 88 VAL A C 1
ATOM 666 O O . VAL A 1 88 ? 5.385 2.061 6.285 1.00 88.06 88 VAL A O 1
ATOM 669 N N . LEU A 1 89 ? 3.426 1.468 7.203 1.00 88.88 89 LEU A N 1
ATOM 670 C CA . LEU A 1 89 ? 2.644 1.651 5.981 1.00 88.88 89 LEU A CA 1
ATOM 671 C C . LEU A 1 89 ? 2.685 3.104 5.495 1.00 88.88 89 LEU A C 1
ATOM 673 O O . LEU A 1 89 ? 2.901 3.343 4.307 1.00 88.88 89 LEU A O 1
ATOM 677 N N . GLU A 1 90 ? 2.524 4.075 6.396 1.00 88.56 90 GLU A N 1
ATOM 678 C CA . GLU A 1 90 ? 2.662 5.499 6.083 1.00 88.56 90 GLU A CA 1
ATOM 679 C C . GLU A 1 90 ? 4.073 5.821 5.580 1.00 88.56 90 GLU A C 1
ATOM 681 O O . GLU A 1 90 ? 4.238 6.482 4.552 1.00 88.56 90 GLU A O 1
ATOM 686 N N . TYR A 1 91 ? 5.100 5.313 6.262 1.00 87.38 91 TYR A N 1
ATOM 687 C CA . TYR A 1 91 ? 6.489 5.539 5.886 1.00 87.38 91 TYR A CA 1
ATOM 688 C C . TYR A 1 91 ? 6.814 4.980 4.491 1.00 87.38 91 TYR A C 1
ATOM 690 O O . TYR A 1 91 ? 7.392 5.686 3.663 1.00 87.38 91 TYR A O 1
ATOM 698 N N . LEU A 1 92 ? 6.394 3.745 4.195 1.00 87.50 92 LEU A N 1
ATOM 699 C CA . LEU A 1 92 ? 6.567 3.129 2.878 1.00 87.50 92 LEU A CA 1
ATOM 700 C C . LEU A 1 92 ? 5.741 3.834 1.796 1.00 87.50 92 LEU A C 1
ATOM 702 O O . LEU A 1 92 ? 6.226 4.007 0.680 1.00 87.50 92 LEU A O 1
ATOM 706 N N . SER A 1 93 ? 4.535 4.302 2.124 1.00 88.25 93 SER A N 1
ATOM 707 C CA . SER A 1 93 ? 3.694 5.076 1.198 1.00 88.25 93 SER A CA 1
ATOM 708 C C . SER A 1 93 ? 4.312 6.435 0.861 1.00 88.25 93 SER A C 1
ATOM 710 O O . SER A 1 93 ? 4.253 6.880 -0.286 1.00 88.25 93 SER A O 1
ATOM 712 N N . ASN A 1 94 ? 4.936 7.095 1.840 1.00 87.38 94 ASN A N 1
ATOM 713 C CA . ASN A 1 94 ? 5.684 8.330 1.617 1.00 87.38 94 ASN A CA 1
ATOM 714 C C . ASN A 1 94 ? 6.938 8.075 0.775 1.00 87.38 94 ASN A C 1
ATOM 716 O O . ASN A 1 94 ? 7.213 8.843 -0.140 1.00 87.38 94 ASN A O 1
ATOM 720 N N . TRP A 1 95 ? 7.654 6.974 1.015 1.00 84.56 95 TRP A N 1
ATOM 721 C CA . TRP A 1 95 ? 8.807 6.596 0.195 1.00 84.56 95 TRP A CA 1
ATOM 722 C C . TRP A 1 95 ? 8.419 6.297 -1.261 1.00 84.56 95 TRP A C 1
ATOM 724 O O . TRP A 1 95 ? 9.081 6.765 -2.186 1.00 84.56 95 TRP A O 1
ATOM 734 N N . PHE A 1 96 ? 7.299 5.601 -1.467 1.00 85.50 96 PHE A N 1
ATOM 735 C CA . PHE A 1 96 ? 6.745 5.323 -2.793 1.00 85.50 96 PHE A CA 1
ATOM 736 C C . PHE A 1 96 ? 6.345 6.592 -3.566 1.00 85.50 96 PHE A C 1
ATOM 738 O O . PHE A 1 96 ? 6.247 6.576 -4.787 1.00 85.50 96 PHE A O 1
ATOM 745 N N . ARG A 1 97 ? 6.141 7.727 -2.886 1.00 83.00 97 ARG A N 1
ATOM 746 C CA . ARG A 1 97 ? 5.842 9.005 -3.549 1.00 83.00 97 ARG A CA 1
ATOM 747 C C . ARG A 1 97 ? 7.040 9.575 -4.318 1.00 83.00 97 ARG A C 1
ATOM 749 O O . ARG A 1 97 ? 6.835 10.349 -5.246 1.00 83.00 97 ARG A O 1
ATOM 756 N N . GLU A 1 98 ? 8.261 9.241 -3.906 1.00 79.88 98 GLU A N 1
ATOM 757 C CA . GLU A 1 98 ? 9.504 9.833 -4.423 1.00 79.88 98 GLU A CA 1
ATOM 758 C C . GLU A 1 98 ? 10.310 8.878 -5.318 1.00 79.88 98 GLU A C 1
ATOM 760 O O . GLU A 1 98 ? 11.299 9.295 -5.921 1.00 79.88 98 GLU A O 1
ATOM 765 N N . ARG A 1 99 ? 9.941 7.593 -5.375 1.00 79.56 99 ARG A N 1
ATOM 766 C CA . ARG A 1 99 ? 10.712 6.528 -6.035 1.00 79.56 99 ARG A CA 1
ATOM 767 C C . ARG A 1 99 ? 9.812 5.597 -6.842 1.00 79.56 99 ARG A C 1
ATOM 769 O O . ARG A 1 99 ? 8.613 5.513 -6.595 1.00 79.56 99 ARG A O 1
ATOM 776 N N . ASP A 1 100 ? 10.418 4.875 -7.780 1.00 81.12 100 ASP A N 1
ATOM 777 C CA . ASP A 1 100 ? 9.722 3.891 -8.607 1.00 81.12 100 ASP A CA 1
ATOM 778 C C . ASP A 1 100 ? 9.226 2.682 -7.805 1.00 81.12 100 ASP A C 1
ATOM 780 O O . ASP A 1 100 ? 9.759 2.321 -6.752 1.00 81.12 100 ASP A O 1
ATOM 784 N N . PHE A 1 101 ? 8.194 2.026 -8.338 1.00 83.50 101 PHE A N 1
ATOM 785 C CA . PHE A 1 101 ? 7.635 0.815 -7.750 1.00 83.50 101 PHE A CA 1
ATOM 786 C C . PHE A 1 101 ? 8.606 -0.365 -7.885 1.00 83.50 101 PHE A C 1
ATOM 788 O O . PHE A 1 101 ? 8.917 -0.787 -9.001 1.00 83.50 101 PHE A O 1
ATOM 795 N N . THR A 1 102 ? 9.016 -0.939 -6.752 1.00 85.19 102 THR A N 1
ATOM 796 C CA . THR A 1 102 ? 9.791 -2.185 -6.695 1.00 85.19 102 THR A CA 1
ATOM 797 C C . THR A 1 102 ? 8.924 -3.349 -6.197 1.00 85.19 102 THR A C 1
ATOM 799 O O . THR A 1 102 ? 8.014 -3.150 -5.383 1.00 85.19 102 THR A O 1
ATOM 802 N N . PRO A 1 103 ? 9.176 -4.590 -6.648 1.00 82.44 103 PRO A N 1
ATOM 803 C CA . PRO A 1 103 ? 8.425 -5.753 -6.179 1.00 82.44 103 PRO A CA 1
ATOM 804 C C . PRO A 1 103 ? 8.626 -6.024 -4.678 1.00 82.44 103 PRO A C 1
ATOM 806 O O . PRO A 1 103 ? 7.706 -6.502 -4.014 1.00 82.44 103 PRO A O 1
ATOM 809 N N . GLU A 1 104 ? 9.783 -5.679 -4.108 1.00 84.44 104 GLU A N 1
ATOM 810 C CA . GLU A 1 104 ? 10.059 -5.776 -2.669 1.00 84.44 104 GLU A CA 1
ATOM 811 C C . GLU A 1 104 ? 9.135 -4.855 -1.866 1.00 84.44 104 GLU A C 1
ATOM 813 O O . GLU A 1 104 ? 8.528 -5.289 -0.883 1.00 84.44 104 GLU A O 1
ATOM 818 N N . LEU A 1 105 ? 8.966 -3.610 -2.328 1.00 86.75 105 LEU A N 1
ATOM 819 C CA . LEU A 1 105 ? 8.017 -2.665 -1.748 1.00 86.75 105 LEU A CA 1
ATOM 820 C C . LEU A 1 105 ? 6.590 -3.215 -1.842 1.00 86.75 105 LEU A C 1
ATOM 822 O O . LEU A 1 105 ? 5.862 -3.191 -0.853 1.00 86.75 105 LEU A O 1
ATOM 826 N N . GLY A 1 106 ? 6.205 -3.759 -3.000 1.00 88.12 106 GLY A N 1
ATOM 827 C CA . GLY A 1 106 ? 4.891 -4.368 -3.207 1.00 88.12 106 GLY A CA 1
ATOM 828 C C . GLY A 1 106 ? 4.581 -5.493 -2.214 1.00 88.12 106 GLY A C 1
ATOM 829 O O . GLY A 1 106 ? 3.490 -5.518 -1.644 1.00 88.12 106 GLY A O 1
ATOM 830 N N . ARG A 1 107 ? 5.547 -6.384 -1.942 1.00 88.81 107 ARG A N 1
ATOM 831 C CA . ARG A 1 107 ? 5.401 -7.462 -0.943 1.00 88.81 107 ARG A CA 1
ATOM 832 C C . ARG A 1 107 ? 5.178 -6.904 0.460 1.00 88.81 107 ARG A C 1
ATOM 834 O O . ARG A 1 107 ? 4.304 -7.394 1.171 1.00 88.81 107 ARG A O 1
ATOM 841 N N . TRP A 1 108 ? 5.939 -5.881 0.848 1.00 89.56 108 TRP A N 1
ATOM 842 C CA . TRP A 1 108 ? 5.785 -5.228 2.149 1.00 89.56 108 TRP A CA 1
ATOM 843 C C . TRP A 1 108 ? 4.444 -4.516 2.287 1.00 89.56 108 TRP A C 1
ATOM 845 O O . TRP A 1 108 ? 3.760 -4.707 3.288 1.00 89.56 108 TRP A O 1
ATOM 855 N N . LEU A 1 109 ? 4.031 -3.751 1.275 1.00 90.12 109 LEU A N 1
ATOM 856 C CA . LEU A 1 109 ? 2.719 -3.105 1.257 1.00 90.12 109 LEU A CA 1
ATOM 857 C C . LEU A 1 109 ? 1.599 -4.141 1.368 1.00 90.12 109 LEU A C 1
ATOM 859 O O . LEU A 1 109 ? 0.706 -3.979 2.191 1.00 90.12 109 LEU A O 1
ATOM 863 N N . TYR A 1 110 ? 1.674 -5.234 0.606 1.00 90.94 110 TYR A N 1
ATOM 864 C CA . TYR A 1 110 ? 0.701 -6.322 0.686 1.00 90.94 110 TYR A CA 1
ATOM 865 C C . TYR A 1 110 ? 0.646 -6.945 2.087 1.00 90.94 110 TYR A C 1
ATOM 867 O O . TYR A 1 110 ? -0.439 -7.113 2.641 1.00 90.94 110 TYR A O 1
ATOM 875 N N . ALA A 1 111 ? 1.799 -7.248 2.687 1.00 91.25 111 ALA A N 1
ATOM 876 C CA . ALA A 1 111 ? 1.856 -7.832 4.022 1.00 91.25 111 ALA A CA 1
ATOM 877 C C . ALA A 1 111 ? 1.295 -6.886 5.095 1.00 91.25 111 ALA A C 1
ATOM 879 O O . ALA A 1 111 ? 0.527 -7.316 5.948 1.00 91.25 111 ALA A O 1
ATOM 880 N N . LEU A 1 112 ? 1.607 -5.589 5.023 1.00 89.62 112 LEU A N 1
ATOM 881 C CA . LEU A 1 112 ? 1.073 -4.588 5.951 1.00 89.62 112 LEU A CA 1
ATOM 882 C C . LEU A 1 112 ? -0.436 -4.389 5.773 1.00 89.62 112 LEU A C 1
ATOM 884 O O . LEU A 1 112 ? -1.151 -4.276 6.764 1.00 89.62 112 LEU A O 1
ATOM 888 N N . LEU A 1 113 ? -0.934 -4.400 4.531 1.00 88.25 113 LEU A N 1
ATOM 889 C CA . LEU A 1 113 ? -2.372 -4.385 4.249 1.00 88.25 113 LEU A CA 1
ATOM 890 C C . LEU A 1 113 ? -3.067 -5.634 4.806 1.00 88.25 113 LEU A C 1
ATOM 892 O O . LEU A 1 113 ? -4.174 -5.525 5.322 1.00 88.25 113 LEU A O 1
ATOM 896 N N . ALA A 1 114 ? -2.425 -6.803 4.744 1.00 89.12 114 ALA A N 1
ATOM 897 C CA . ALA A 1 114 ? -2.951 -8.030 5.341 1.00 89.12 114 ALA A CA 1
ATOM 898 C C . ALA A 1 114 ? -2.972 -7.977 6.880 1.00 89.12 114 ALA A C 1
ATOM 900 O O . ALA A 1 114 ? -3.826 -8.606 7.501 1.00 89.12 114 ALA A O 1
ATOM 901 N N . CYS A 1 115 ? -2.066 -7.211 7.491 1.00 88.25 115 CYS A N 1
ATOM 902 C CA . CYS A 1 115 ? -2.020 -6.988 8.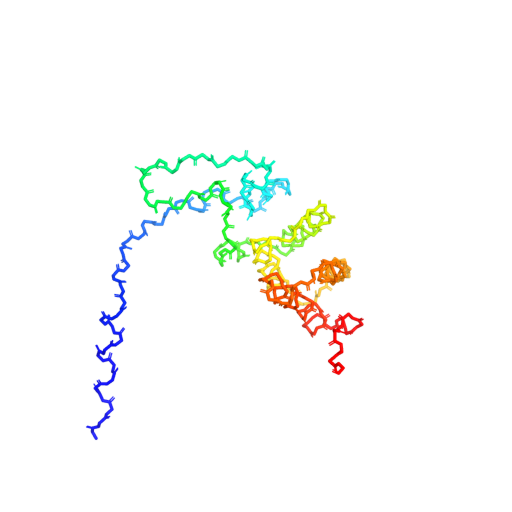936 1.00 88.25 115 CYS A CA 1
ATOM 903 C C . CYS A 1 115 ? -2.946 -5.864 9.426 1.00 88.25 115 CYS A C 1
ATOM 905 O O . CYS A 1 115 ? -3.097 -5.708 10.636 1.00 88.25 115 CYS A O 1
ATOM 907 N N . LEU A 1 116 ? -3.564 -5.080 8.534 1.00 86.56 116 LEU A N 1
ATOM 908 C CA . LEU A 1 116 ? -4.535 -4.057 8.927 1.00 86.56 116 LEU A CA 1
ATOM 909 C C . LEU A 1 116 ? -5.842 -4.708 9.395 1.00 86.56 116 LEU A C 1
ATOM 911 O O . LEU A 1 116 ? -6.603 -5.274 8.605 1.00 86.56 116 LEU A O 1
ATOM 915 N N . GLU A 1 117 ? -6.124 -4.583 10.688 1.00 80.94 117 GLU A N 1
ATOM 916 C CA . GLU A 1 117 ? -7.353 -5.087 11.298 1.00 80.94 117 GLU A CA 1
ATOM 917 C C . GLU A 1 117 ? -8.534 -4.115 11.102 1.00 80.94 117 GLU A C 1
ATOM 919 O O . GLU A 1 117 ? -8.374 -2.893 11.071 1.00 80.94 117 GLU A O 1
ATOM 924 N N . LYS A 1 118 ? -9.754 -4.661 10.973 1.00 77.44 118 LYS A N 1
ATOM 925 C CA . LYS A 1 118 ? -11.010 -3.888 10.946 1.00 77.44 118 LYS A CA 1
ATOM 926 C C . LYS A 1 118 ? -11.599 -3.788 12.365 1.00 77.44 118 LYS A C 1
ATOM 928 O O . LYS A 1 118 ? -11.589 -4.797 13.067 1.00 77.44 118 LYS A O 1
ATOM 933 N N . PRO A 1 119 ? -12.202 -2.650 12.768 1.00 79.31 119 PRO A N 1
ATOM 934 C CA . PRO A 1 119 ? -12.475 -1.446 11.976 1.00 79.31 119 PRO A CA 1
ATOM 935 C C . PRO A 1 119 ? -11.247 -0.534 11.834 1.00 79.31 119 PRO A C 1
ATOM 937 O O . PRO A 1 119 ? -10.567 -0.239 12.813 1.00 79.31 119 PRO A O 1
ATOM 940 N N . LEU A 1 120 ? -10.988 -0.057 10.612 1.00 76.31 120 LEU A N 1
ATOM 941 C CA . LEU A 1 120 ? -9.856 0.831 10.350 1.00 76.31 120 LEU A CA 1
ATOM 942 C C . LEU A 1 120 ? -10.140 2.232 10.885 1.00 76.31 120 LEU A C 1
ATOM 944 O O . LEU A 1 120 ? -11.251 2.756 10.775 1.00 76.31 120 LEU A O 1
ATOM 948 N N . LEU A 1 121 ? -9.087 2.875 11.382 1.00 82.31 121 LEU A N 1
ATOM 949 C CA . LEU A 1 121 ? -9.125 4.293 11.707 1.00 82.31 121 LEU A CA 1
ATOM 950 C C . LEU A 1 121 ? -9.290 5.137 10.424 1.00 82.31 121 LEU A C 1
ATOM 952 O O . LEU A 1 121 ? -8.770 4.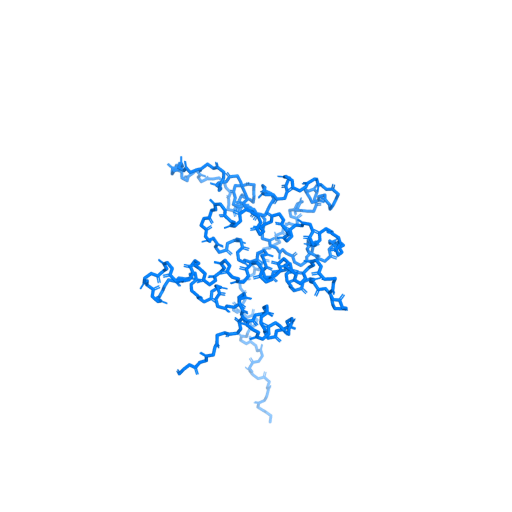764 9.366 1.00 82.31 121 LEU A O 1
ATOM 956 N N . PRO A 1 122 ? -9.953 6.308 10.499 1.00 83.44 122 PRO A N 1
ATOM 957 C CA . PRO A 1 122 ? -10.105 7.212 9.354 1.00 83.44 122 PRO A CA 1
ATOM 958 C C . PRO A 1 122 ? -8.771 7.611 8.705 1.00 83.44 122 PRO A C 1
ATOM 960 O O . PRO A 1 122 ? -8.689 7.779 7.488 1.00 83.44 122 PRO A O 1
ATOM 963 N N . GLU A 1 123 ? -7.711 7.722 9.508 1.00 83.94 123 GLU A N 1
ATOM 964 C CA . GLU A 1 123 ? -6.353 8.024 9.047 1.00 83.94 123 GLU A CA 1
ATOM 965 C C . GLU A 1 123 ? -5.798 6.909 8.156 1.00 83.94 123 GLU A C 1
ATOM 967 O O . GLU A 1 123 ? -5.356 7.176 7.037 1.00 83.94 123 GLU A O 1
ATOM 972 N N . ALA A 1 124 ? -5.919 5.650 8.592 1.00 85.19 124 ALA A N 1
ATOM 973 C CA . ALA A 1 124 ? -5.513 4.487 7.807 1.00 85.19 124 ALA A CA 1
ATOM 974 C C . ALA A 1 124 ? -6.293 4.408 6.486 1.00 85.19 124 ALA A C 1
ATOM 976 O O . ALA A 1 124 ? -5.701 4.162 5.436 1.00 85.19 124 ALA A O 1
ATOM 977 N N . HIS A 1 125 ? -7.595 4.716 6.504 1.00 86.75 125 HIS A N 1
ATOM 978 C CA . HIS A 1 125 ? -8.401 4.821 5.286 1.00 86.75 125 HIS A CA 1
ATOM 979 C C . HIS A 1 125 ? -7.894 5.896 4.318 1.00 86.75 125 HIS A C 1
ATOM 981 O O . HIS A 1 125 ? -7.883 5.666 3.107 1.00 86.75 125 HIS A O 1
ATOM 987 N N . SER A 1 126 ? -7.484 7.062 4.819 1.00 89.25 126 SER A N 1
ATOM 988 C CA . SER A 1 126 ? -6.903 8.119 3.986 1.00 89.25 126 SER A CA 1
ATOM 989 C C . SER A 1 126 ? -5.571 7.679 3.372 1.00 89.25 126 SER A C 1
ATOM 991 O O . SER A 1 126 ? -5.358 7.869 2.171 1.00 89.25 126 SER A O 1
ATOM 993 N N . LEU A 1 127 ? -4.708 7.031 4.161 1.00 88.94 127 LEU A N 1
ATOM 994 C CA . LEU A 1 127 ? -3.407 6.529 3.714 1.00 88.94 127 LEU A CA 1
ATOM 995 C C . LEU A 1 127 ? -3.547 5.509 2.579 1.00 88.94 127 LEU A C 1
ATOM 997 O O . LEU A 1 127 ? -2.941 5.687 1.522 1.00 88.94 127 LEU A O 1
ATOM 1001 N N . ILE A 1 128 ? -4.400 4.493 2.741 1.00 90.06 128 ILE A N 1
ATOM 1002 C CA . ILE A 1 128 ? -4.594 3.470 1.703 1.00 90.06 128 ILE A CA 1
ATOM 1003 C C . ILE A 1 128 ? -5.222 4.046 0.421 1.00 90.06 128 ILE A C 1
ATOM 1005 O O . ILE A 1 128 ? -4.859 3.614 -0.672 1.00 90.06 128 ILE A O 1
ATOM 1009 N N . ARG A 1 129 ? -6.080 5.082 0.512 1.00 89.50 129 ARG A N 1
ATOM 1010 C CA . ARG A 1 129 ? -6.597 5.795 -0.681 1.00 89.50 129 ARG A CA 1
ATOM 1011 C C . ARG A 1 129 ? -5.489 6.505 -1.428 1.00 89.50 129 ARG A C 1
ATOM 1013 O O . ARG A 1 129 ? -5.445 6.450 -2.654 1.00 89.50 129 ARG A O 1
ATOM 1020 N N . GLN A 1 130 ? -4.628 7.215 -0.702 1.00 89.38 130 GLN A N 1
ATOM 1021 C CA . GLN A 1 130 ? -3.502 7.922 -1.305 1.00 89.38 130 GLN A CA 1
ATOM 1022 C C . GLN A 1 130 ? -2.551 6.934 -1.981 1.00 89.38 130 GLN A C 1
ATOM 1024 O O . GLN A 1 130 ? -2.141 7.177 -3.114 1.00 89.38 130 GLN A O 1
ATOM 1029 N N . LEU A 1 131 ? -2.280 5.798 -1.332 1.00 90.31 131 LEU A N 1
ATOM 1030 C CA . LEU A 1 131 ? -1.480 4.719 -1.900 1.00 90.31 131 LEU A CA 1
ATOM 1031 C C . LEU A 1 131 ? -2.093 4.192 -3.205 1.00 90.31 131 LEU A C 1
ATOM 1033 O O . LEU A 1 131 ? -1.419 4.185 -4.230 1.00 90.31 131 LEU A O 1
ATOM 1037 N N . ALA A 1 132 ? -3.378 3.825 -3.204 1.00 89.94 132 ALA A N 1
ATOM 1038 C CA . ALA A 1 132 ? -4.049 3.299 -4.393 1.00 89.94 132 ALA A CA 1
ATOM 1039 C C . ALA A 1 132 ? -4.084 4.304 -5.558 1.00 89.94 132 ALA A C 1
ATOM 1041 O O . ALA A 1 132 ? -3.857 3.919 -6.705 1.00 89.94 132 ALA A O 1
ATOM 1042 N N . ARG A 1 133 ? -4.293 5.600 -5.281 1.00 89.56 133 ARG A N 1
ATOM 1043 C CA . ARG A 1 133 ? -4.202 6.655 -6.308 1.00 89.56 133 ARG A CA 1
ATOM 1044 C C . ARG A 1 133 ? -2.815 6.707 -6.936 1.00 89.56 133 ARG A C 1
ATOM 1046 O O . ARG A 1 133 ? -2.708 6.705 -8.158 1.00 89.56 133 ARG A O 1
ATOM 1053 N N . ARG A 1 134 ? -1.759 6.670 -6.117 1.00 87.94 134 ARG A N 1
ATOM 1054 C CA . ARG A 1 134 ? -0.378 6.615 -6.615 1.00 87.94 134 ARG A CA 1
ATOM 1055 C C . ARG A 1 134 ? -0.102 5.346 -7.415 1.00 87.94 134 ARG A C 1
ATOM 1057 O O . ARG A 1 134 ? 0.513 5.431 -8.470 1.00 87.94 134 ARG A O 1
ATOM 1064 N N . CYS A 1 135 ? -0.601 4.189 -6.979 1.00 88.25 135 CYS A N 1
ATOM 1065 C CA . CYS A 1 135 ? -0.475 2.952 -7.751 1.00 88.25 135 CYS A CA 1
ATOM 1066 C C . CYS A 1 135 ? -1.127 3.075 -9.135 1.00 88.25 135 CYS A C 1
ATOM 1068 O O . CYS A 1 135 ? -0.553 2.613 -10.118 1.00 88.25 135 CYS A O 1
ATOM 1070 N N . SER A 1 136 ? -2.287 3.732 -9.229 1.00 87.38 136 SER A N 1
ATOM 1071 C CA . SER A 1 136 ? -2.942 3.984 -10.514 1.00 87.38 136 SER A CA 1
ATOM 1072 C C . SER A 1 136 ? -2.151 4.958 -11.389 1.00 87.38 136 SER A C 1
ATOM 1074 O O . SER A 1 136 ? -2.042 4.727 -12.587 1.00 87.38 136 SER A O 1
ATOM 1076 N N . GLU A 1 137 ? -1.587 6.026 -10.821 1.00 88.31 137 GLU A N 1
ATOM 1077 C CA . GLU A 1 137 ? -0.730 6.968 -11.559 1.00 88.31 137 GLU A CA 1
ATOM 1078 C C . GLU A 1 137 ? 0.505 6.266 -12.130 1.00 88.31 137 GLU A C 1
ATOM 1080 O O . GLU A 1 137 ? 0.788 6.397 -13.317 1.00 88.31 137 GLU A O 1
ATOM 1085 N N . VAL A 1 138 ? 1.194 5.456 -11.319 1.00 86.75 138 VAL A N 1
ATOM 1086 C CA . VAL A 1 138 ? 2.351 4.675 -11.780 1.00 86.75 138 VAL A CA 1
ATOM 1087 C C . VAL A 1 138 ? 1.934 3.676 -12.854 1.00 86.75 138 VAL A C 1
ATOM 1089 O O . VAL A 1 138 ? 2.626 3.551 -13.855 1.00 86.75 138 VAL A O 1
ATOM 1092 N N . ARG A 1 139 ? 0.775 3.023 -12.716 1.00 86.31 139 ARG A N 1
ATOM 1093 C CA . ARG A 1 139 ? 0.251 2.115 -13.745 1.00 86.31 139 ARG A CA 1
ATOM 1094 C C . ARG A 1 139 ? -0.008 2.822 -15.080 1.00 86.31 139 ARG A C 1
ATOM 1096 O O . ARG A 1 139 ? 0.219 2.214 -16.116 1.00 86.31 139 ARG A O 1
ATOM 1103 N N . LEU A 1 140 ? -0.462 4.077 -15.067 1.00 85.31 140 LEU A N 1
ATOM 1104 C CA . LEU A 1 140 ? -0.677 4.865 -16.290 1.00 85.31 140 LEU A CA 1
ATOM 1105 C C . LEU A 1 140 ? 0.631 5.261 -16.985 1.00 85.31 140 LEU A C 1
ATOM 1107 O O . LEU A 1 140 ? 0.621 5.492 -18.188 1.00 85.31 140 LEU A O 1
ATOM 1111 N N . LEU A 1 141 ? 1.738 5.342 -16.242 1.00 86.06 141 LEU A N 1
ATOM 1112 C CA . LEU A 1 141 ? 3.070 5.610 -16.794 1.00 86.06 141 LEU A CA 1
ATOM 1113 C C . LEU A 1 141 ? 3.718 4.364 -17.413 1.00 86.06 141 LEU A C 1
ATOM 1115 O O . LEU A 1 141 ? 4.725 4.478 -18.106 1.00 86.06 141 LEU A O 1
ATOM 1119 N N . VAL A 1 142 ? 3.186 3.170 -17.140 1.00 83.50 142 VAL A N 1
ATOM 1120 C CA . VAL A 1 142 ? 3.711 1.924 -17.693 1.00 83.50 142 VAL A CA 1
ATOM 1121 C C . VAL A 1 142 ? 3.082 1.676 -19.063 1.00 83.50 142 VAL A C 1
ATOM 1123 O O . VAL A 1 142 ? 1.935 1.248 -19.168 1.00 83.50 142 VAL A O 1
ATOM 1126 N N . ASP A 1 143 ? 3.861 1.902 -20.120 1.00 76.00 143 ASP A N 1
ATOM 1127 C CA . ASP A 1 143 ? 3.422 1.684 -21.506 1.00 76.00 143 ASP A CA 1
ATOM 1128 C C . ASP A 1 143 ? 3.289 0.191 -21.871 1.00 76.00 143 ASP A C 1
ATOM 1130 O O . ASP A 1 143 ? 2.546 -0.172 -22.787 1.00 76.00 143 ASP A O 1
ATOM 1134 N N . ASN A 1 144 ? 4.002 -0.694 -21.162 1.00 82.75 144 ASN A N 1
ATOM 1135 C CA . ASN A 1 144 ? 4.018 -2.130 -21.439 1.00 82.75 144 ASN A CA 1
ATOM 1136 C C . ASN A 1 144 ? 3.086 -2.909 -20.498 1.00 82.75 144 ASN A C 1
ATOM 1138 O O . ASN A 1 144 ? 3.321 -2.995 -19.295 1.00 82.75 144 ASN A O 1
ATOM 1142 N N . LYS A 1 145 ? 2.054 -3.546 -21.058 1.00 76.69 145 LYS A N 1
ATOM 1143 C CA . LYS A 1 145 ? 1.099 -4.363 -20.292 1.00 76.69 145 LYS A CA 1
ATOM 1144 C C . LYS A 1 145 ? 1.699 -5.641 -19.698 1.00 76.69 145 LYS A C 1
ATOM 1146 O O . LYS A 1 145 ? 1.138 -6.145 -18.729 1.00 76.69 145 LYS A O 1
ATOM 1151 N N . ASP A 1 146 ? 2.816 -6.123 -20.240 1.00 78.19 146 ASP A N 1
ATOM 1152 C CA . ASP A 1 146 ? 3.512 -7.327 -19.764 1.00 78.19 146 ASP A CA 1
ATOM 1153 C C . ASP A 1 146 ? 4.563 -7.022 -18.683 1.00 78.19 146 ASP A C 1
ATOM 1155 O O . ASP A 1 146 ? 5.323 -7.898 -18.273 1.00 78.19 146 ASP A O 1
ATOM 1159 N N . ASP A 1 147 ? 4.630 -5.776 -18.212 1.00 84.25 147 ASP A N 1
ATOM 1160 C CA . ASP A 1 147 ? 5.507 -5.394 -17.113 1.00 84.25 147 ASP A CA 1
ATOM 1161 C C . ASP A 1 147 ? 5.046 -6.054 -15.800 1.00 84.25 147 ASP A C 1
ATOM 1163 O O . ASP A 1 147 ? 3.879 -5.965 -15.404 1.00 84.25 147 ASP A O 1
ATOM 1167 N N . GLU A 1 148 ? 5.981 -6.686 -15.089 1.00 81.81 148 GLU A N 1
ATOM 1168 C CA . GLU A 1 148 ? 5.743 -7.393 -13.823 1.00 81.81 148 GLU A CA 1
ATOM 1169 C C . GLU A 1 148 ? 5.112 -6.501 -12.736 1.00 81.81 148 GLU A C 1
ATOM 1171 O O . GLU A 1 148 ? 4.480 -6.994 -11.796 1.00 81.81 148 GLU A O 1
ATOM 1176 N N . ARG A 1 149 ? 5.240 -5.175 -12.865 1.00 83.31 149 ARG A N 1
ATOM 1177 C CA . ARG A 1 149 ? 4.655 -4.194 -11.944 1.00 83.31 149 ARG A CA 1
ATOM 1178 C C . ARG A 1 149 ? 3.141 -4.069 -12.108 1.00 83.31 149 ARG A C 1
ATOM 1180 O O . ARG A 1 149 ? 2.452 -3.803 -11.124 1.00 83.31 149 ARG A O 1
ATOM 1187 N N . VAL A 1 150 ? 2.596 -4.279 -13.309 1.00 86.81 150 VAL A N 1
ATOM 1188 C CA . VAL A 1 150 ? 1.164 -4.066 -13.597 1.00 86.81 150 VAL A CA 1
ATOM 1189 C C . VAL A 1 150 ? 0.264 -4.989 -12.761 1.00 86.81 150 VAL A C 1
ATOM 1191 O O . VAL A 1 150 ? -0.646 -4.474 -12.101 1.00 86.81 150 VAL A O 1
ATOM 1194 N N . PRO A 1 151 ? 0.509 -6.316 -12.681 1.00 88.88 151 PRO A N 1
ATOM 1195 C CA . PRO A 1 151 ? -0.264 -7.197 -11.805 1.00 88.88 151 PRO A CA 1
ATOM 1196 C C . PRO A 1 151 ? -0.179 -6.806 -10.325 1.00 88.88 151 PRO A C 1
ATOM 1198 O O . PRO A 1 151 ? -1.192 -6.827 -9.625 1.00 88.88 151 PRO A O 1
ATOM 1201 N N . ALA A 1 152 ? 1.006 -6.409 -9.850 1.00 89.31 152 ALA A N 1
ATOM 1202 C CA . ALA A 1 152 ? 1.212 -6.017 -8.458 1.00 89.31 152 ALA A CA 1
ATOM 1203 C C . ALA A 1 152 ? 0.446 -4.731 -8.100 1.00 89.31 152 ALA A C 1
ATOM 1205 O O . ALA A 1 152 ? -0.223 -4.675 -7.066 1.00 89.31 152 ALA A O 1
ATOM 1206 N N . LEU A 1 153 ? 0.478 -3.720 -8.973 1.00 88.88 153 LEU A N 1
ATOM 1207 C CA . LEU A 1 153 ? -0.271 -2.473 -8.795 1.00 88.88 153 LEU A CA 1
ATOM 1208 C C . LEU A 1 153 ? -1.786 -2.722 -8.812 1.00 88.88 153 LEU A C 1
ATOM 1210 O O . LEU A 1 153 ? -2.499 -2.222 -7.942 1.00 88.88 153 LEU A O 1
ATOM 1214 N N . ASN A 1 154 ? -2.274 -3.548 -9.743 1.00 90.12 154 ASN A N 1
ATOM 1215 C CA . ASN A 1 154 ? -3.688 -3.925 -9.821 1.00 90.12 154 ASN A CA 1
ATOM 1216 C C . ASN A 1 154 ? -4.161 -4.651 -8.558 1.00 90.12 154 ASN A C 1
ATOM 1218 O O . ASN A 1 154 ? -5.255 -4.373 -8.067 1.00 90.12 154 ASN A O 1
ATOM 1222 N N . LEU A 1 155 ? -3.339 -5.551 -8.008 1.00 90.06 155 LEU A N 1
ATOM 1223 C CA . LEU A 1 155 ? -3.645 -6.252 -6.763 1.00 90.06 155 LEU A CA 1
ATOM 1224 C C . LEU A 1 155 ? -3.811 -5.271 -5.596 1.00 90.06 155 LEU A C 1
ATOM 1226 O O . LEU A 1 155 ? -4.801 -5.354 -4.869 1.00 90.06 155 LEU A O 1
ATOM 1230 N N . LEU A 1 156 ? -2.885 -4.321 -5.436 1.00 89.25 156 LEU A N 1
ATOM 1231 C CA . LEU A 1 156 ? -2.960 -3.313 -4.374 1.00 89.25 156 LEU A CA 1
ATOM 1232 C C . LEU A 1 156 ? -4.215 -2.439 -4.516 1.00 89.25 156 LEU A C 1
ATOM 1234 O O . LEU A 1 156 ? -4.951 -2.264 -3.544 1.00 89.25 156 LEU A O 1
ATOM 1238 N N . ILE A 1 157 ? -4.514 -1.955 -5.726 1.00 89.31 157 ILE A N 1
ATOM 1239 C CA . ILE A 1 157 ? -5.729 -1.171 -6.006 1.00 89.31 157 ILE A CA 1
ATOM 1240 C C . ILE A 1 157 ? -6.989 -1.995 -5.701 1.00 89.31 157 ILE A C 1
ATOM 1242 O O . ILE A 1 157 ? -7.930 -1.490 -5.083 1.00 89.31 157 ILE A O 1
ATOM 1246 N N . CYS A 1 158 ? -7.009 -3.279 -6.070 1.00 89.06 158 CYS A N 1
ATOM 1247 C CA . CYS A 1 158 ? -8.131 -4.180 -5.807 1.00 89.06 158 CYS A CA 1
ATOM 1248 C C . CYS A 1 158 ? -8.359 -4.415 -4.310 1.00 89.06 158 CYS A C 1
ATOM 1250 O O . CYS A 1 158 ? -9.505 -4.404 -3.864 1.00 89.06 158 CYS A O 1
ATOM 1252 N N . LEU A 1 159 ? -7.298 -4.603 -3.522 1.00 88.56 159 LEU A N 1
ATOM 1253 C CA . LEU A 1 159 ? -7.420 -4.746 -2.070 1.00 88.56 159 LEU A CA 1
ATOM 1254 C C . LEU A 1 159 ? -7.998 -3.474 -1.448 1.00 88.56 159 LEU A C 1
ATOM 1256 O O . LEU A 1 159 ? -8.973 -3.533 -0.705 1.00 88.56 159 LEU A O 1
ATOM 1260 N N . VAL A 1 160 ? -7.460 -2.309 -1.803 1.00 88.25 160 VAL A N 1
ATOM 1261 C CA . VAL A 1 160 ? -7.954 -1.030 -1.278 1.00 88.25 160 VAL A CA 1
ATOM 1262 C C . VAL A 1 160 ? -9.423 -0.799 -1.643 1.00 88.25 160 VAL A C 1
ATOM 1264 O O . VAL A 1 160 ? -10.241 -0.490 -0.777 1.00 88.25 160 VAL A O 1
ATOM 1267 N N . SER A 1 161 ? -9.785 -1.012 -2.905 1.00 87.19 161 SER A N 1
ATOM 1268 C CA . SER A 1 161 ? -11.134 -0.727 -3.396 1.00 87.19 161 SER A CA 1
ATOM 1269 C C . SER A 1 161 ? -12.194 -1.739 -2.951 1.00 87.19 161 SER A C 1
ATOM 1271 O O . SER A 1 161 ? -13.282 -1.338 -2.535 1.00 87.19 161 SER A O 1
ATOM 1273 N N . ARG A 1 162 ? -11.899 -3.045 -3.018 1.00 84.69 162 ARG A N 1
ATOM 1274 C CA . ARG A 1 162 ? -12.868 -4.110 -2.709 1.00 84.69 162 ARG A CA 1
ATOM 12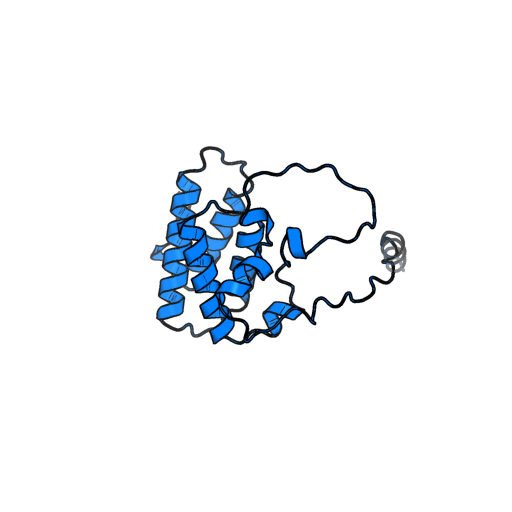75 C C . ARG A 1 162 ? -12.807 -4.585 -1.268 1.00 84.69 162 ARG A C 1
ATOM 1277 O O . ARG A 1 162 ? -13.857 -4.800 -0.676 1.00 84.69 162 ARG A O 1
ATOM 1284 N N . TYR A 1 163 ? -11.614 -4.766 -0.702 1.00 85.38 163 TYR A N 1
ATOM 1285 C CA . TYR A 1 163 ? -11.490 -5.305 0.654 1.00 85.38 163 TYR A CA 1
ATOM 1286 C C . TYR A 1 163 ? -11.728 -4.234 1.721 1.00 85.38 163 TYR A C 1
ATOM 1288 O O . TYR A 1 163 ? -12.397 -4.514 2.712 1.00 85.38 163 TYR A O 1
ATOM 1296 N N . PHE A 1 164 ? -11.252 -3.002 1.522 1.00 83.38 164 PHE A N 1
ATOM 1297 C CA . PHE A 1 164 ? -11.473 -1.890 2.461 1.00 83.38 164 PHE A CA 1
ATOM 1298 C C . PHE A 1 164 ? -12.683 -1.006 2.104 1.00 83.38 164 PHE A C 1
ATOM 1300 O O . PHE A 1 164 ? -12.814 0.095 2.639 1.00 83.38 164 PHE A O 1
ATOM 1307 N N . ASP A 1 165 ? -13.567 -1.493 1.223 1.00 78.88 165 ASP A N 1
ATOM 1308 C CA . ASP A 1 165 ? -14.830 -0.859 0.811 1.00 78.88 165 ASP A CA 1
ATOM 1309 C C . ASP A 1 165 ? -14.689 0.533 0.158 1.00 78.88 165 ASP A C 1
ATOM 1311 O O . ASP A 1 165 ? -15.639 1.314 0.095 1.00 78.88 165 ASP A O 1
ATOM 1315 N N . GLN A 1 166 ? -13.520 0.853 -0.405 1.00 72.38 166 GLN A N 1
ATOM 1316 C CA . GLN A 1 166 ? -13.267 2.121 -1.099 1.00 72.38 166 GLN A CA 1
ATOM 1317 C C . GLN A 1 166 ? -13.603 2.032 -2.588 1.00 72.38 166 GLN A C 1
ATOM 1319 O O . GLN A 1 166 ? -12.750 2.212 -3.459 1.00 72.38 166 GLN A O 1
ATOM 1324 N N . ARG A 1 167 ? -14.877 1.754 -2.874 1.00 69.50 167 ARG A N 1
ATOM 1325 C CA . ARG A 1 167 ? -15.378 1.470 -4.228 1.00 69.50 167 ARG A CA 1
ATOM 1326 C C . ARG A 1 167 ? -15.169 2.609 -5.228 1.00 69.50 167 ARG A C 1
ATOM 1328 O O . ARG A 1 167 ? -15.070 2.327 -6.412 1.00 69.50 167 ARG A O 1
ATOM 1335 N N . ASP A 1 168 ? -15.002 3.854 -4.772 1.00 73.06 168 ASP A N 1
ATOM 1336 C CA . ASP A 1 168 ? -14.702 4.996 -5.658 1.00 73.06 168 ASP A CA 1
ATOM 1337 C C . ASP A 1 168 ? -13.362 4.863 -6.408 1.00 73.06 168 ASP A C 1
ATOM 1339 O O . ASP A 1 168 ? -13.109 5.622 -7.338 1.00 73.06 168 ASP A O 1
ATOM 1343 N N . LEU A 1 169 ? -12.471 3.969 -5.961 1.00 70.31 169 LEU A N 1
ATOM 1344 C CA . LEU A 1 169 ? -11.166 3.711 -6.580 1.00 70.31 169 LEU A CA 1
ATOM 1345 C C . LEU A 1 169 ? -11.135 2.392 -7.367 1.00 70.31 169 LEU A C 1
ATOM 1347 O O . LEU A 1 169 ? -10.070 2.001 -7.839 1.00 70.31 169 LEU A O 1
ATOM 1351 N N . ALA A 1 170 ? -12.251 1.663 -7.449 1.00 69.50 170 ALA A N 1
ATOM 1352 C CA . ALA A 1 170 ? -12.283 0.400 -8.171 1.00 69.50 170 ALA A CA 1
ATOM 1353 C C . ALA A 1 170 ? -12.143 0.647 -9.678 1.00 69.50 170 ALA A C 1
ATOM 1355 O O . ALA A 1 170 ? -12.859 1.472 -10.243 1.00 69.50 170 ALA A O 1
ATOM 1356 N N . ASP A 1 171 ? -11.256 -0.105 -10.328 1.00 68.00 171 ASP A N 1
ATOM 1357 C CA . ASP A 1 171 ? -11.247 -0.176 -11.784 1.00 68.00 171 ASP A CA 1
ATOM 1358 C C . ASP A 1 171 ? -12.511 -0.909 -12.238 1.00 68.00 171 ASP A C 1
ATOM 1360 O O . ASP A 1 171 ? -12.663 -2.118 -12.024 1.00 68.00 171 ASP A O 1
ATOM 1364 N N . GLU A 1 172 ? -13.439 -0.162 -12.827 1.00 64.69 172 GLU A N 1
ATOM 1365 C CA . GLU A 1 172 ? -14.591 -0.720 -13.526 1.00 64.69 172 GLU A CA 1
ATOM 1366 C C . GLU A 1 172 ? -14.076 -1.447 -14.781 1.00 64.69 172 GLU A C 1
ATOM 1368 O O . GLU A 1 172 ? -13.417 -0.821 -15.618 1.00 64.69 172 GLU A O 1
ATOM 1373 N N . PRO A 1 173 ? -14.320 -2.763 -14.931 1.00 59.62 173 PRO A N 1
ATOM 1374 C CA . PRO A 1 173 ? -13.987 -3.453 -16.165 1.00 59.62 173 PRO A CA 1
ATOM 1375 C C . PRO A 1 173 ? -14.962 -2.984 -17.251 1.00 59.62 173 PRO A C 1
ATOM 1377 O O . PRO A 1 173 ? -16.135 -3.354 -17.234 1.00 59.62 173 PRO A O 1
ATOM 1380 N N . SER A 1 174 ? -14.481 -2.133 -18.158 1.00 44.84 174 SER A N 1
ATOM 1381 C CA . SER A 1 174 ? -15.179 -1.758 -19.396 1.00 44.84 174 SER A CA 1
ATOM 1382 C C . SER A 1 174 ? -15.265 -2.920 -20.376 1.00 44.84 174 SER A C 1
ATOM 1384 O O . SER A 1 174 ? -14.223 -3.602 -20.528 1.00 44.84 174 SER A O 1
#

InterPro domains:
  IPR035426 Gemin2/Brr1 [PF04938] (34-167)

Radius of gyration: 19.8 Å; chains: 1; bounding box: 48×61×40 Å

Organism: Hipposideros armiger (NCBI:txid186990)

Sequence (174 aa):
MAWLSAESAVEELMPRLLPVDPCDLTESFDPSAPPRSWKKFCLGERLCVEGAVGPAKNESPGIDYIQIGFPPLLSIVSRMNQATVTSVLEYLSNWFRERDFTPELGRWLYALLACLEKPLLPEAHSLIRQLARRCSEVRLLVDNKDDERVPALNLLICLVSRYFDQRDLADEPS

Secondary structure (DSSP, 8-state):
--SSSSSSSSSTTS---------STTTS--TTS-HHHHHHHHHTTTTTS---------S-----HHHH-----HHHHTT--HHHHHHHHHHHHHHHTTS---HHHHHHHHHHHHH-PSSPPHHHHHHHHHHHHHHHHHHHH---TT-THHHHHHHHHHIIIIIS--GGG-----

Foldseek 3Di:
DPDPPPVPPVVVPDDPPDPPPPPPLVVPQDLPDDLVVVCCQQAACQVVDPDDPDDDDDDDPDDPCNHGHDQPDCVRLVPHDLVSLLSNLLSLLVVCVPDADDVSSLRSNVSSLVSHDPPDDVSSLVSLVSSLVSLVVNLVVDPDPPDPSNVSSLVSLCCSCPVNVVVVSDDDDD

pLDDT: mean 70.72, std 18.57, range [31.14, 91.25]